Protein AF-A0A4Q5TKF6-F1 (afdb_monomer)

Secondary structure (DSSP, 8-state):
-PPPPHHHHHHHHTTPPP-EEEEEEEEETTEEEEEEE-GGGGT--PPTT--EEEEEETTEEEEE--S----

Nearest PDB structures (foldseek):
  6nq3-assembly1_C-3  TM=5.774E-01  e=4.026E+00  Homo sapiens

Mean predicted aligned error: 5.69 Å

pLDDT: mean 83.28, std 8.4, range [58.06, 96.0]

Solvent-accessible surface area (backbone atoms only — not comparable to full-atom values): 4735 Å² total; per-residue (Å²): 133,85,68,49,56,64,72,60,39,52,58,53,52,76,72,55,78,79,64,45,80,74,44,80,44,78,78,46,97,94,40,69,50,70,42,73,48,39,82,69,54,79,78,47,90,77,57,90,74,45,75,46,76,41,76,81,46,93,38,38,72,46,77,46,59,60,92,73,86,88,128

Radius of gyration: 13.28 Å; Cα contacts (8 Å, |Δi|>4): 78; chains: 1; bounding box: 27×35×27 Å

Foldseek 3Di:
DDFADLVVLVVVVVVDFDWDFPDWADPDVVDIDTDIDTPVLVVDPDDQPDWDWDCPDSRDIDTDGDPDDDD

Sequence (71 aa):
MSKTPTLLANYVEAQAHEATVGSNEVISPGLRRLVLRCPDFASATIEPCDVTAFRVSRNEFRHYTPALIEG

Structure (mmCIF, N/CA/C/O backbone):
data_AF-A0A4Q5TKF6-F1
#
_entry.id   AF-A0A4Q5TKF6-F1
#
loop_
_atom_site.group_PDB
_atom_site.id
_atom_site.type_symbol
_atom_site.label_atom_id
_atom_site.label_alt_id
_atom_site.label_comp_id
_atom_site.label_asym_id
_atom_site.label_entity_id
_atom_site.label_seq_id
_atom_site.pdbx_PDB_ins_code
_atom_site.Cartn_x
_atom_site.Cartn_y
_atom_site.Cartn_z
_atom_site.occupancy
_atom_site.B_iso_or_equiv
_atom_site.auth_seq_id
_atom_site.auth_comp_id
_atom_site.auth_asym_id
_atom_site.auth_atom_id
_atom_site.pdbx_PDB_model_num
ATOM 1 N N . MET A 1 1 ? -15.453 4.399 10.263 1.00 58.06 1 MET A N 1
ATOM 2 C CA . MET A 1 1 ? -15.184 3.225 9.403 1.00 58.06 1 MET A CA 1
ATOM 3 C C . MET A 1 1 ? -15.277 1.969 10.252 1.00 58.06 1 MET A C 1
ATOM 5 O O . MET A 1 1 ? -14.823 1.995 11.391 1.00 58.06 1 MET A O 1
ATOM 9 N N . SER A 1 2 ? -15.909 0.913 9.744 1.00 69.81 2 SER A N 1
ATOM 10 C CA . SER A 1 2 ? -15.984 -0.393 10.411 1.00 69.81 2 SER A CA 1
ATOM 11 C C . SER A 1 2 ? -14.615 -1.075 10.409 1.00 69.81 2 SER A C 1
ATOM 13 O O . SER A 1 2 ? -13.902 -1.015 9.411 1.00 69.81 2 SER A O 1
ATOM 15 N N . LYS A 1 3 ? -14.240 -1.722 11.516 1.00 79.00 3 LYS A N 1
ATOM 16 C CA . LYS A 1 3 ? -12.992 -2.494 11.602 1.00 79.00 3 LYS A CA 1
ATOM 17 C C . LYS A 1 3 ? -13.132 -3.801 10.825 1.00 79.00 3 LYS A C 1
ATOM 19 O O . LYS A 1 3 ? -14.151 -4.479 10.963 1.00 79.00 3 LYS A O 1
ATOM 24 N N . THR A 1 4 ? -12.103 -4.178 10.072 1.00 82.88 4 THR A N 1
ATOM 25 C CA . THR A 1 4 ? -12.060 -5.483 9.403 1.00 82.88 4 THR A CA 1
ATOM 26 C C . THR A 1 4 ? -11.886 -6.582 10.460 1.00 82.88 4 THR A C 1
ATOM 28 O O . THR A 1 4 ? -11.026 -6.447 11.337 1.00 82.88 4 THR A O 1
ATOM 31 N N . PRO A 1 5 ? -12.673 -7.673 10.427 1.00 90.25 5 PRO A N 1
ATOM 32 C CA . PRO A 1 5 ? -12.451 -8.828 11.293 1.00 90.25 5 PRO A CA 1
ATOM 33 C C . PRO A 1 5 ? -11.008 -9.337 11.200 1.00 90.25 5 PRO A C 1
ATOM 35 O O . PRO A 1 5 ? -10.454 -9.428 10.107 1.00 90.25 5 PRO A O 1
ATOM 38 N N . THR A 1 6 ? -10.401 -9.705 12.331 1.00 86.38 6 THR A N 1
ATOM 39 C CA . THR A 1 6 ? -8.967 -10.049 12.404 1.00 86.38 6 THR A CA 1
ATOM 40 C C . THR A 1 6 ? -8.563 -11.170 11.443 1.00 86.38 6 THR A C 1
ATOM 42 O O . THR A 1 6 ? -7.505 -11.088 10.833 1.00 86.38 6 THR A O 1
ATOM 45 N N . LEU A 1 7 ? -9.410 -12.191 11.263 1.00 89.00 7 LEU A N 1
ATOM 46 C CA . LEU A 1 7 ? -9.139 -13.281 10.317 1.00 89.00 7 LEU A CA 1
ATOM 47 C C . LEU A 1 7 ? -9.003 -12.769 8.878 1.00 89.00 7 LEU A C 1
ATOM 49 O O . LEU A 1 7 ? -8.064 -13.137 8.182 1.00 89.00 7 LEU A O 1
ATOM 53 N N . LEU A 1 8 ? -9.900 -11.873 8.461 1.00 85.75 8 LEU A N 1
ATOM 54 C CA . LEU A 1 8 ? -9.852 -11.257 7.136 1.00 85.75 8 LEU A CA 1
ATOM 55 C C . LEU A 1 8 ? -8.663 -10.299 7.010 1.00 85.75 8 LEU A C 1
ATOM 57 O O . LEU A 1 8 ? -7.996 -10.295 5.984 1.00 85.75 8 LEU A O 1
ATOM 61 N N . ALA A 1 9 ? -8.356 -9.532 8.060 1.00 85.81 9 ALA A N 1
ATOM 62 C CA . ALA A 1 9 ? -7.197 -8.642 8.071 1.00 85.81 9 ALA A CA 1
ATOM 63 C C . ALA A 1 9 ? -5.878 -9.411 7.882 1.00 85.81 9 ALA A C 1
ATOM 65 O O . ALA A 1 9 ? -5.039 -8.985 7.097 1.00 85.81 9 ALA A O 1
ATOM 66 N N . ASN A 1 10 ? -5.725 -10.553 8.557 1.00 86.31 10 ASN A N 1
ATOM 67 C CA . ASN A 1 10 ? -4.542 -11.406 8.432 1.00 86.31 10 ASN A CA 1
ATOM 68 C C . ASN A 1 10 ? -4.470 -12.096 7.060 1.00 86.31 10 ASN A C 1
ATOM 70 O O . ASN A 1 10 ? -3.389 -12.227 6.498 1.00 86.31 10 ASN A O 1
ATOM 74 N N . TYR A 1 11 ? -5.612 -12.527 6.512 1.00 86.94 11 TYR A N 1
ATOM 75 C CA . TYR A 1 11 ? -5.665 -13.112 5.169 1.00 86.94 11 TYR A CA 1
ATOM 76 C C . TYR A 1 11 ? -5.224 -12.111 4.093 1.00 86.94 11 TYR A C 1
ATOM 78 O O . TYR A 1 11 ? -4.429 -12.455 3.226 1.00 86.94 11 TYR A O 1
ATOM 86 N N . VAL A 1 12 ? -5.704 -10.865 4.178 1.00 84.56 12 VAL A N 1
ATOM 87 C CA . VAL A 1 12 ? -5.305 -9.784 3.263 1.00 84.56 12 VAL A CA 1
ATOM 88 C C . VAL A 1 12 ? -3.834 -9.410 3.458 1.00 84.56 12 VAL A C 1
ATOM 90 O O . VAL A 1 12 ? -3.126 -9.223 2.477 1.00 84.56 12 VAL A O 1
ATOM 93 N N . GLU A 1 13 ? -3.350 -9.342 4.703 1.00 82.75 13 GLU A N 1
ATOM 94 C CA . GLU A 1 13 ? -1.931 -9.085 4.996 1.00 82.75 13 GLU A CA 1
ATOM 95 C C . GLU A 1 13 ? -1.002 -10.131 4.375 1.00 82.75 13 GLU A C 1
ATOM 97 O O . GLU A 1 13 ? 0.040 -9.765 3.847 1.00 82.75 13 GLU A O 1
ATOM 102 N N . ALA A 1 14 ? -1.380 -11.410 4.382 1.00 84.69 14 ALA A N 1
ATOM 103 C CA . ALA A 1 14 ? -0.562 -12.472 3.794 1.00 84.69 14 ALA A CA 1
ATOM 104 C C . ALA A 1 14 ? -0.355 -12.328 2.271 1.00 84.69 14 ALA A C 1
ATOM 106 O O . ALA A 1 14 ? 0.527 -12.976 1.716 1.00 84.69 14 ALA A O 1
ATOM 107 N N . GLN A 1 15 ? -1.171 -11.508 1.604 1.00 83.31 15 GLN A N 1
ATOM 108 C CA . GLN A 1 15 ? -1.075 -11.191 0.174 1.00 83.31 15 GLN A CA 1
ATOM 109 C C . GLN A 1 15 ? -0.590 -9.757 -0.070 1.00 83.31 15 GLN A C 1
ATOM 111 O O . GLN A 1 15 ? -0.519 -9.317 -1.215 1.00 83.31 15 GLN A O 1
ATOM 116 N N . ALA A 1 16 ? -0.311 -9.002 0.994 1.00 84.00 16 ALA A N 1
ATOM 117 C CA . ALA A 1 16 ? 0.119 -7.623 0.884 1.00 84.00 16 ALA A CA 1
ATOM 118 C C . ALA A 1 16 ? 1.597 -7.549 0.494 1.00 84.00 16 ALA A C 1
ATOM 120 O O . ALA A 1 16 ? 2.423 -8.341 0.944 1.00 84.00 16 ALA A O 1
ATOM 121 N N . HIS A 1 17 ? 1.925 -6.535 -0.297 1.00 85.25 17 HIS A N 1
ATOM 122 C CA . HIS A 1 17 ? 3.300 -6.212 -0.640 1.00 85.25 17 HIS A CA 1
ATOM 123 C C . HIS A 1 17 ? 3.884 -5.255 0.398 1.00 85.25 17 HIS A C 1
ATOM 125 O O . HIS A 1 17 ? 3.272 -4.233 0.731 1.00 85.25 17 HIS A O 1
ATOM 131 N N . GLU A 1 18 ? 5.068 -5.571 0.920 1.00 85.81 18 GLU A N 1
ATOM 132 C CA . GLU A 1 18 ? 5.740 -4.701 1.880 1.00 85.81 18 GLU A CA 1
ATOM 133 C C . GLU A 1 18 ? 6.325 -3.480 1.157 1.00 85.81 18 GLU A C 1
ATOM 135 O O . GLU A 1 18 ? 7.152 -3.597 0.251 1.00 85.81 18 GLU A O 1
ATOM 140 N N . ALA A 1 19 ? 5.880 -2.288 1.554 1.00 86.50 19 ALA A N 1
ATOM 141 C CA . ALA A 1 19 ? 6.319 -1.027 0.975 1.00 86.50 19 ALA A CA 1
ATOM 142 C C . ALA A 1 19 ? 7.016 -0.159 2.024 1.00 86.50 19 ALA A C 1
ATOM 144 O O . ALA A 1 19 ? 6.582 -0.053 3.172 1.00 86.50 19 ALA A O 1
ATOM 145 N N . THR A 1 20 ? 8.073 0.529 1.605 1.00 90.12 20 THR A N 1
ATOM 146 C CA . THR A 1 20 ? 8.801 1.494 2.435 1.00 90.12 20 THR A CA 1
ATOM 147 C C . THR A 1 20 ? 8.415 2.921 2.061 1.00 90.12 20 THR A C 1
ATOM 149 O O . THR A 1 20 ? 8.180 3.233 0.891 1.00 90.12 20 THR A O 1
ATOM 152 N N . VAL A 1 21 ? 8.349 3.817 3.051 1.00 90.75 21 VAL A N 1
ATOM 153 C CA . VAL A 1 21 ? 8.113 5.246 2.800 1.00 90.75 21 VAL A CA 1
ATOM 154 C C . VAL A 1 21 ? 9.414 5.876 2.319 1.00 90.75 21 VAL A C 1
ATOM 156 O O . VAL A 1 21 ? 10.351 6.075 3.088 1.00 90.75 21 VAL A O 1
ATOM 159 N N . GLY A 1 22 ? 9.460 6.192 1.032 1.00 91.94 22 GLY A N 1
ATOM 160 C CA . GLY A 1 22 ? 10.592 6.829 0.383 1.00 91.94 22 GLY A CA 1
ATOM 161 C C . GLY A 1 22 ? 10.648 8.344 0.557 1.00 91.94 22 GLY A C 1
ATOM 162 O O . GLY A 1 22 ? 11.740 8.907 0.618 1.00 91.94 22 GLY A O 1
ATOM 163 N N . SER A 1 23 ? 9.490 9.002 0.634 1.00 93.50 23 SER A N 1
ATOM 164 C CA . SER A 1 23 ? 9.360 10.419 0.990 1.00 93.50 23 SER A CA 1
ATOM 165 C C . SER A 1 23 ? 7.996 10.700 1.633 1.00 93.50 23 SER A C 1
ATOM 167 O O . SER A 1 23 ? 7.037 9.950 1.439 1.00 93.50 23 SER A O 1
ATOM 169 N N . ASN A 1 24 ? 7.920 11.772 2.426 1.00 94.31 24 ASN A N 1
ATOM 170 C CA . ASN A 1 24 ? 6.703 12.230 3.099 1.00 94.31 24 ASN A CA 1
ATOM 171 C C . ASN A 1 24 ? 6.664 13.760 3.105 1.00 94.31 24 ASN A C 1
ATOM 173 O O . ASN A 1 24 ? 7.302 14.407 3.936 1.00 94.31 24 ASN A O 1
ATOM 177 N N . GLU A 1 25 ? 5.921 14.326 2.164 1.00 96.00 25 GLU A N 1
ATOM 178 C CA . GLU A 1 25 ? 5.799 15.763 1.948 1.00 96.00 25 GLU A CA 1
ATOM 179 C C . GLU A 1 25 ? 4.452 16.272 2.478 1.00 96.00 25 GLU A C 1
ATOM 181 O O . GLU A 1 25 ? 3.405 15.662 2.251 1.00 96.00 25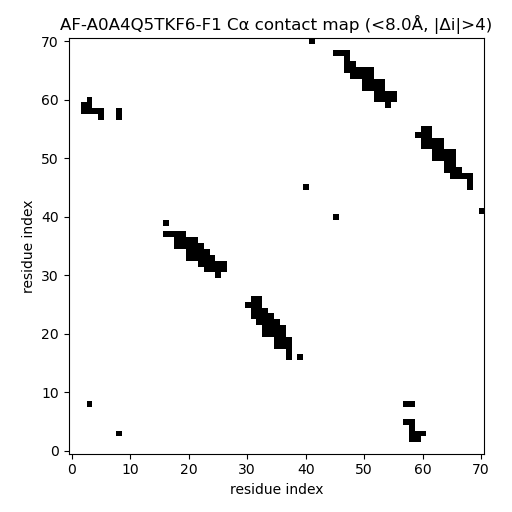 GLU A O 1
ATOM 186 N N . VAL A 1 26 ? 4.459 17.406 3.183 1.00 95.62 26 VAL A N 1
ATOM 187 C CA . VAL A 1 26 ? 3.228 18.095 3.597 1.00 95.62 26 VAL A CA 1
ATOM 188 C C . VAL A 1 26 ? 2.814 19.049 2.485 1.00 95.62 26 VAL A C 1
ATOM 190 O O . VAL A 1 26 ? 3.506 20.028 2.234 1.00 95.62 26 VAL A O 1
ATOM 193 N N . ILE A 1 27 ? 1.673 18.780 1.851 1.00 94.50 27 ILE A N 1
ATOM 194 C CA . ILE A 1 27 ? 1.141 19.615 0.765 1.00 94.50 27 ILE A CA 1
ATOM 195 C C . ILE A 1 27 ? 0.268 20.740 1.331 1.00 94.50 27 ILE A C 1
ATOM 197 O O . ILE A 1 27 ? 0.308 21.873 0.861 1.00 94.50 27 ILE A O 1
ATOM 201 N N . SER A 1 28 ? -0.526 20.434 2.360 1.00 93.75 28 SER A N 1
ATOM 202 C CA . SER A 1 28 ? -1.362 21.398 3.080 1.00 93.75 28 SER A CA 1
ATOM 203 C C . SER A 1 28 ? -1.729 20.853 4.470 1.00 93.75 28 SER A C 1
ATOM 205 O O . SER A 1 28 ? -1.452 19.684 4.769 1.00 93.75 28 SER A O 1
ATOM 207 N N . PRO A 1 29 ? -2.350 21.653 5.359 1.00 94.38 29 PRO A N 1
ATOM 208 C CA . PRO A 1 29 ? -2.853 21.149 6.633 1.00 94.38 29 PRO A CA 1
ATOM 209 C C . PRO A 1 29 ? -3.841 19.989 6.425 1.00 94.38 29 PRO A C 1
ATOM 211 O O . PRO A 1 29 ? -4.948 20.177 5.932 1.00 94.38 29 PRO A O 1
ATOM 214 N N . GLY A 1 30 ? -3.425 18.775 6.794 1.00 89.38 30 GLY A N 1
ATOM 215 C CA . GLY A 1 30 ? -4.222 17.550 6.649 1.00 89.38 30 GLY A CA 1
ATOM 216 C C . GLY A 1 30 ? -3.983 16.756 5.360 1.00 89.38 30 GLY A C 1
ATOM 217 O O . GLY A 1 30 ? -4.487 15.639 5.258 1.00 89.38 30 GLY A O 1
ATOM 218 N N . LEU A 1 31 ? -3.178 17.265 4.419 1.00 89.44 31 LEU A N 1
ATOM 219 C CA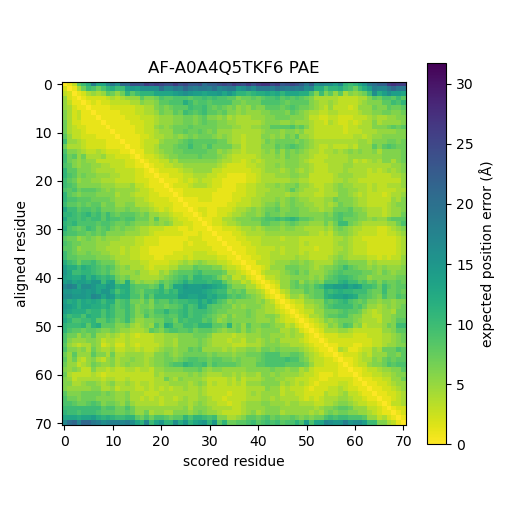 . LEU A 1 31 ? -2.817 16.558 3.189 1.00 89.44 31 LEU A CA 1
ATOM 220 C C . LEU A 1 31 ? -1.311 16.310 3.119 1.00 89.44 31 LEU A C 1
ATOM 222 O O . LEU A 1 31 ? -0.493 17.231 3.185 1.00 89.44 31 LEU A O 1
ATOM 226 N N . ARG A 1 32 ? -0.950 15.042 2.935 1.00 92.38 32 ARG A N 1
ATOM 227 C CA . ARG A 1 32 ? 0.432 14.604 2.749 1.00 92.38 32 ARG A CA 1
ATOM 228 C C . ARG A 1 32 ? 0.552 13.799 1.469 1.00 92.38 32 ARG A C 1
ATOM 230 O O . ARG A 1 32 ? -0.336 13.009 1.155 1.00 92.38 32 ARG A O 1
ATOM 237 N N . ARG A 1 33 ? 1.669 13.974 0.771 1.00 91.62 33 ARG A N 1
ATOM 238 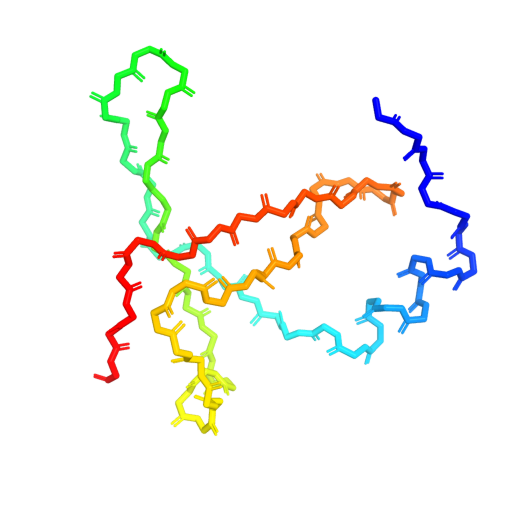C CA . ARG A 1 33 ? 2.094 13.100 -0.318 1.00 91.62 33 ARG A CA 1
ATOM 239 C C . ARG A 1 33 ? 3.129 12.128 0.230 1.00 91.62 33 ARG A C 1
ATOM 241 O O . ARG A 1 33 ? 4.137 12.545 0.793 1.00 91.62 33 ARG A O 1
ATOM 248 N N . LEU A 1 34 ? 2.865 10.838 0.060 1.00 91.44 34 LEU A N 1
ATOM 249 C CA . LEU A 1 34 ? 3.807 9.772 0.378 1.00 91.44 34 LEU A CA 1
ATOM 250 C C . LEU A 1 34 ? 4.300 9.161 -0.931 1.00 91.44 34 LEU A C 1
ATOM 252 O O . LEU A 1 34 ? 3.481 8.822 -1.783 1.00 91.44 34 LEU A O 1
ATOM 256 N N . VAL A 1 35 ? 5.614 9.000 -1.075 1.00 91.31 35 VAL A N 1
ATOM 257 C CA . VAL A 1 35 ? 6.187 8.138 -2.117 1.00 91.31 35 VAL A CA 1
ATOM 258 C C . VAL A 1 35 ? 6.485 6.800 -1.472 1.00 91.31 35 VAL A C 1
ATOM 260 O O . VAL A 1 35 ? 7.266 6.730 -0.523 1.00 91.31 35 VAL A O 1
ATOM 263 N N . LEU A 1 36 ? 5.843 5.749 -1.967 1.00 88.50 36 LEU A N 1
ATOM 264 C CA . LEU A 1 36 ? 6.017 4.390 -1.475 1.00 88.50 36 LEU A CA 1
ATOM 265 C C . LEU A 1 36 ? 6.873 3.606 -2.460 1.00 88.50 36 LEU A C 1
ATOM 267 O O . LEU A 1 36 ? 6.672 3.699 -3.667 1.00 88.50 36 LEU A O 1
ATOM 271 N N . ARG A 1 37 ? 7.831 2.842 -1.937 1.00 88.44 37 ARG A N 1
ATOM 272 C CA . ARG A 1 37 ? 8.715 1.989 -2.732 1.00 88.44 37 ARG A CA 1
ATOM 273 C C . ARG A 1 37 ? 8.503 0.542 -2.335 1.00 88.44 37 ARG A C 1
ATOM 275 O O . ARG A 1 37 ? 8.677 0.198 -1.165 1.00 88.44 37 ARG A O 1
ATOM 282 N N . CYS A 1 38 ? 8.163 -0.286 -3.309 1.00 85.88 38 CYS A N 1
ATOM 283 C CA . CYS A 1 38 ? 8.048 -1.726 -3.159 1.00 85.88 38 CYS A CA 1
ATOM 284 C C . CYS A 1 38 ? 8.704 -2.386 -4.381 1.00 85.88 38 CYS A C 1
ATOM 286 O O . CYS A 1 38 ? 8.346 -2.019 -5.501 1.00 85.88 38 CYS A O 1
ATOM 288 N N . PRO A 1 39 ?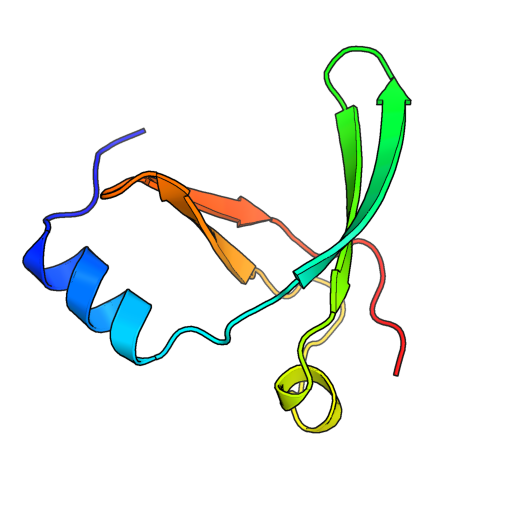 9.648 -3.326 -4.204 1.00 81.06 39 PRO A N 1
ATOM 289 C CA . PRO A 1 39 ? 10.248 -4.052 -5.325 1.00 81.06 39 PRO A CA 1
ATOM 290 C C . PRO A 1 39 ? 9.211 -4.760 -6.206 1.00 81.06 39 PRO A C 1
ATOM 292 O O . PRO A 1 39 ? 9.364 -4.793 -7.424 1.00 81.06 39 PRO A O 1
ATOM 295 N N . ASP A 1 40 ? 8.123 -5.248 -5.606 1.00 77.81 40 ASP A N 1
ATOM 296 C CA . ASP A 1 40 ? 7.058 -5.961 -6.316 1.00 77.81 40 ASP A CA 1
ATOM 297 C C . ASP A 1 40 ? 6.212 -5.042 -7.212 1.00 77.81 40 ASP A C 1
ATOM 299 O O . ASP A 1 40 ? 5.505 -5.524 -8.093 1.00 77.81 40 ASP A O 1
ATOM 303 N N . PHE A 1 41 ? 6.298 -3.714 -7.049 1.00 73.25 41 PHE A N 1
ATOM 304 C CA . PHE A 1 41 ? 5.626 -2.782 -7.960 1.00 73.25 41 PHE A CA 1
ATOM 305 C C . PHE A 1 41 ? 6.262 -2.745 -9.349 1.00 73.25 41 PHE A C 1
ATOM 307 O O . PHE A 1 41 ? 5.571 -2.409 -10.304 1.00 73.25 41 PHE A O 1
ATOM 314 N N . ALA A 1 42 ? 7.532 -3.139 -9.495 1.00 68.06 42 ALA A N 1
ATOM 315 C CA . ALA A 1 42 ? 8.203 -3.155 -10.796 1.00 68.06 42 ALA A CA 1
ATOM 316 C C . ALA A 1 42 ? 7.564 -4.147 -11.787 1.00 68.06 42 ALA A C 1
ATOM 318 O O . ALA A 1 42 ? 7.670 -3.971 -12.999 1.00 68.06 42 ALA A O 1
ATOM 319 N N . SER A 1 43 ? 6.908 -5.194 -11.280 1.00 68.81 43 SER A N 1
ATOM 320 C CA . SER A 1 43 ? 6.160 -6.173 -12.076 1.00 68.81 43 SER A CA 1
ATOM 321 C C . SER A 1 43 ? 4.642 -6.033 -11.938 1.00 68.81 43 SER A C 1
ATOM 323 O O . SER A 1 43 ? 3.905 -6.721 -12.647 1.00 68.81 43 SER A O 1
ATOM 325 N N . ALA A 1 44 ? 4.159 -5.160 -11.049 1.00 66.94 44 ALA A N 1
ATOM 326 C CA . ALA A 1 44 ? 2.737 -4.957 -10.833 1.00 66.94 44 ALA A CA 1
ATOM 327 C C . ALA A 1 44 ? 2.136 -4.088 -11.943 1.00 66.94 44 ALA A C 1
ATOM 329 O O . ALA A 1 44 ? 2.622 -3.002 -12.253 1.00 66.94 44 ALA A O 1
ATOM 330 N N . THR A 1 45 ? 1.027 -4.546 -12.519 1.00 68.00 45 THR A N 1
ATOM 331 C CA . THR A 1 45 ? 0.209 -3.737 -13.426 1.00 68.00 45 THR A CA 1
ATOM 332 C C . THR A 1 45 ? -0.705 -2.856 -12.582 1.00 68.00 45 THR A C 1
ATOM 334 O O . THR A 1 45 ? -1.854 -3.206 -12.345 1.00 68.00 45 THR A O 1
ATOM 337 N N . ILE A 1 46 ? -0.159 -1.766 -12.039 1.00 73.62 46 ILE A N 1
ATOM 338 C CA . ILE A 1 46 ? -0.968 -0.723 -11.401 1.00 73.62 46 ILE A CA 1
ATOM 339 C C . ILE A 1 46 ? -1.255 0.324 -12.476 1.00 73.62 46 ILE A C 1
ATOM 341 O O . ILE A 1 46 ? -0.332 0.913 -13.044 1.00 73.62 46 ILE A O 1
ATOM 345 N N . GLU A 1 47 ? -2.526 0.546 -12.772 1.00 73.31 47 GLU A N 1
ATOM 346 C CA . GLU A 1 47 ? -2.979 1.565 -13.710 1.00 73.31 47 GLU A CA 1
ATOM 347 C C . GLU A 1 47 ? -3.351 2.864 -12.976 1.00 73.31 47 GLU A C 1
ATOM 349 O O . GLU A 1 47 ? -3.697 2.860 -11.786 1.00 73.31 47 GLU A O 1
ATOM 354 N N . PRO A 1 48 ? -3.303 4.022 -13.661 1.00 68.50 48 PRO A N 1
ATOM 355 C CA . PRO A 1 48 ? -3.914 5.231 -13.135 1.00 68.50 48 PRO A CA 1
ATOM 356 C C . PRO A 1 48 ? -5.367 4.960 -12.727 1.00 68.50 48 PRO A C 1
ATOM 358 O O . PRO A 1 48 ? -6.124 4.359 -13.482 1.00 68.50 48 PRO A O 1
ATOM 361 N N . CYS A 1 49 ? -5.752 5.452 -11.548 1.00 69.69 49 CYS A N 1
ATOM 362 C CA . CYS A 1 49 ? -7.063 5.242 -10.920 1.00 69.69 49 CYS A CA 1
ATOM 363 C C . CYS A 1 49 ? -7.286 3.898 -10.207 1.00 69.69 49 CYS A C 1
ATOM 365 O O . CYS A 1 49 ? -8.329 3.760 -9.559 1.00 69.69 49 CYS A O 1
ATOM 367 N N . ASP A 1 50 ? -6.319 2.978 -10.202 1.00 75.44 50 ASP A N 1
ATOM 368 C CA . ASP A 1 50 ? -6.408 1.795 -9.346 1.00 75.44 50 ASP A CA 1
ATOM 369 C C . ASP A 1 50 ? -6.488 2.172 -7.864 1.00 75.44 50 ASP A C 1
ATOM 371 O O . ASP A 1 50 ? -5.917 3.161 -7.393 1.00 75.44 50 ASP A O 1
ATOM 375 N N . VAL A 1 51 ? -7.238 1.375 -7.105 1.00 75.25 51 VAL A N 1
ATOM 376 C CA . VAL A 1 51 ? -7.427 1.589 -5.672 1.00 75.25 51 VAL A CA 1
ATOM 377 C C . VAL A 1 51 ? -6.543 0.619 -4.906 1.00 75.25 51 VAL A C 1
ATOM 379 O O . VAL A 1 51 ? -6.775 -0.588 -4.912 1.00 75.25 51 VAL A O 1
ATOM 382 N N . THR A 1 52 ? -5.568 1.152 -4.174 1.00 80.00 52 THR A N 1
ATOM 383 C CA . THR A 1 52 ? -4.718 0.355 -3.286 1.00 80.00 52 THR A CA 1
ATOM 384 C C . THR A 1 52 ? -5.218 0.469 -1.848 1.00 80.00 52 THR A C 1
ATOM 386 O O . THR A 1 52 ? -5.487 1.564 -1.342 1.00 80.00 52 THR A O 1
ATOM 389 N N . ALA A 1 53 ? -5.354 -0.671 -1.169 1.00 85.50 53 ALA A N 1
ATOM 390 C CA . ALA A 1 53 ? -5.690 -0.721 0.248 1.00 85.50 53 ALA A CA 1
ATOM 391 C C . ALA A 1 53 ? -4.415 -0.731 1.103 1.00 85.50 53 ALA A C 1
ATOM 393 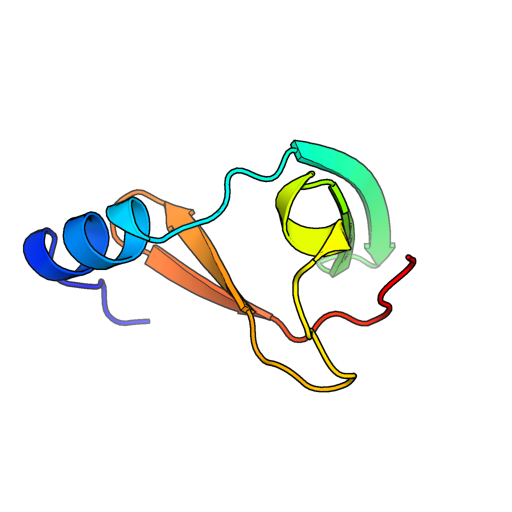O O . ALA A 1 53 ? -3.564 -1.604 0.966 1.00 85.50 53 ALA A O 1
ATOM 394 N N . PHE A 1 54 ? -4.314 0.210 2.037 1.00 85.00 54 PHE A N 1
ATOM 395 C CA . PHE A 1 54 ? -3.212 0.322 2.986 1.00 85.00 54 PHE A CA 1
ATOM 396 C C . PHE A 1 54 ? -3.688 -0.034 4.380 1.00 85.00 54 PHE A C 1
ATOM 398 O O . PHE A 1 54 ? -4.621 0.583 4.899 1.00 85.00 54 PHE A O 1
ATOM 405 N N . ARG A 1 55 ? -3.020 -0.987 5.027 1.00 85.06 55 ARG A N 1
ATOM 406 C CA . ARG A 1 55 ? -3.246 -1.257 6.445 1.00 85.06 55 ARG A CA 1
ATOM 407 C C . ARG A 1 55 ? -2.573 -0.167 7.275 1.00 85.06 55 ARG A C 1
ATOM 409 O O . ARG A 1 55 ? -1.353 -0.103 7.348 1.00 85.06 55 ARG A O 1
ATOM 416 N N . VAL A 1 56 ? -3.368 0.693 7.904 1.00 85.12 56 VAL A N 1
ATOM 417 C CA . VAL A 1 56 ? -2.870 1.813 8.730 1.00 85.12 56 VAL A CA 1
ATOM 418 C C . VAL A 1 56 ? -2.876 1.492 10.223 1.00 85.12 56 VAL A C 1
ATOM 420 O O . VAL A 1 56 ? -2.225 2.167 11.015 1.00 85.12 56 VAL A O 1
ATOM 423 N N . SER A 1 57 ? -3.616 0.458 10.625 1.00 84.56 57 SER A N 1
ATOM 424 C CA . SER A 1 57 ? -3.559 -0.129 11.962 1.00 84.56 57 SER A CA 1
ATOM 425 C C . SER A 1 57 ? -3.994 -1.593 11.906 1.00 84.56 57 SER A C 1
ATOM 427 O O . SER A 1 57 ? -4.454 -2.073 10.868 1.00 84.56 57 SER A O 1
ATOM 429 N N . ARG A 1 58 ? -3.880 -2.322 13.025 1.00 83.38 58 ARG A N 1
ATOM 430 C CA . ARG A 1 58 ? -4.120 -3.776 13.083 1.00 83.38 58 ARG A CA 1
ATOM 431 C C . ARG A 1 58 ? -5.388 -4.214 12.342 1.00 83.38 58 ARG A C 1
ATOM 433 O O . ARG A 1 58 ? -5.332 -5.164 11.586 1.00 83.38 58 ARG A O 1
ATOM 440 N N . ASN A 1 59 ? -6.512 -3.524 12.477 1.00 85.56 59 ASN A N 1
ATOM 441 C CA . ASN A 1 59 ? -7.753 -3.928 11.800 1.00 85.56 59 ASN A CA 1
ATOM 442 C C . ASN A 1 59 ? -8.348 -2.793 10.952 1.00 85.56 59 ASN A C 1
ATOM 444 O O . ASN A 1 59 ? -9.561 -2.748 10.740 1.00 85.56 59 ASN A O 1
ATOM 448 N N . GLU A 1 60 ? -7.515 -1.850 10.513 1.00 84.56 60 GLU A N 1
ATOM 449 C CA . GLU A 1 60 ? -7.951 -0.684 9.749 1.00 84.56 60 GLU A CA 1
ATOM 450 C C . GLU A 1 60 ? -7.195 -0.601 8.433 1.00 84.56 60 GLU A C 1
ATOM 452 O O . GLU A 1 60 ? -5.969 -0.472 8.403 1.00 84.56 60 GLU A O 1
ATOM 457 N N . PHE A 1 61 ? -7.970 -0.627 7.355 1.00 87.00 61 PHE A N 1
ATOM 458 C CA . PHE A 1 61 ? -7.490 -0.423 6.003 1.00 87.00 61 PHE A CA 1
ATOM 459 C C . PHE A 1 61 ? -8.047 0.891 5.473 1.00 87.00 61 PHE A C 1
ATOM 461 O O . PHE A 1 61 ? -9.201 1.243 5.734 1.00 87.00 61 PHE A O 1
ATOM 468 N N . ARG A 1 62 ? -7.223 1.617 4.726 1.00 86.94 62 ARG A N 1
ATOM 469 C CA . ARG A 1 62 ? -7.615 2.828 4.015 1.00 86.94 62 ARG A CA 1
ATOM 470 C C . ARG A 1 62 ? -7.330 2.659 2.542 1.00 86.94 62 ARG A C 1
ATOM 472 O O . ARG A 1 62 ? -6.271 2.174 2.167 1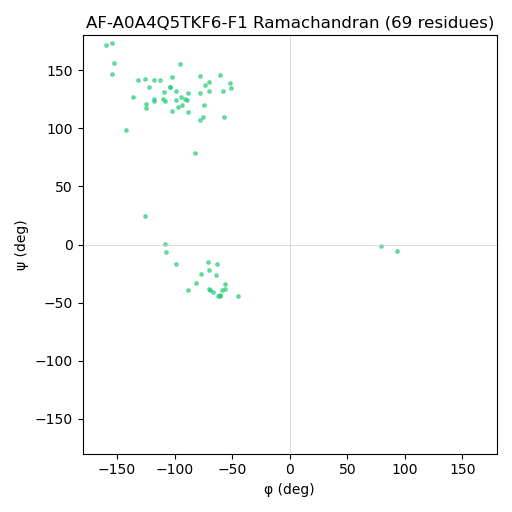.00 86.94 62 ARG A O 1
ATOM 479 N N . HIS A 1 63 ? -8.290 3.068 1.735 1.00 88.06 63 HIS A N 1
ATOM 480 C CA . HIS A 1 63 ? -8.186 3.010 0.292 1.00 88.06 63 HIS A CA 1
ATOM 481 C C . HIS A 1 63 ? -7.692 4.359 -0.204 1.00 88.06 63 HIS A C 1
ATOM 483 O O . HIS A 1 63 ? -8.26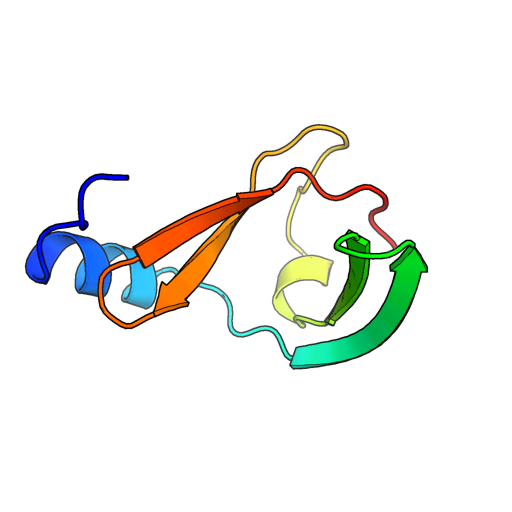5 5.395 0.144 1.00 88.06 63 HIS A O 1
ATOM 489 N N . TYR A 1 64 ? -6.629 4.333 -0.993 1.00 86.12 64 TYR A N 1
ATOM 490 C CA . TYR A 1 64 ? -6.105 5.509 -1.662 1.00 86.12 64 TYR A CA 1
ATOM 491 C C . TYR A 1 64 ? -5.873 5.174 -3.129 1.00 86.12 64 TYR A C 1
ATOM 493 O O . TYR A 1 64 ? -5.428 4.077 -3.464 1.00 86.12 64 TYR A O 1
ATOM 501 N N . THR A 1 65 ? -6.173 6.137 -3.990 1.00 85.81 65 THR A N 1
ATOM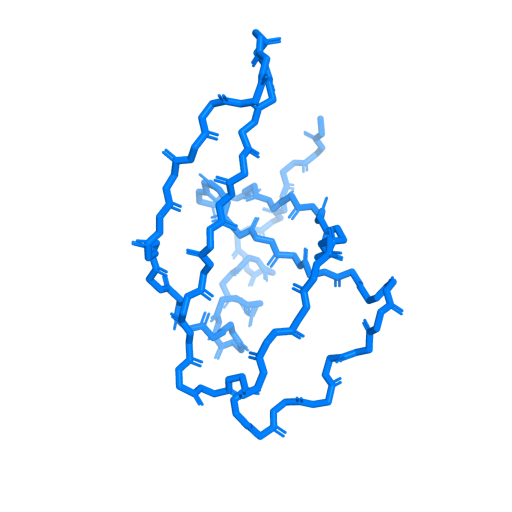 502 C CA . THR A 1 65 ? -5.788 6.093 -5.397 1.00 85.81 65 THR A CA 1
ATOM 503 C C . THR A 1 65 ? -4.406 6.730 -5.527 1.00 85.81 65 THR A C 1
ATOM 505 O O . THR A 1 65 ? -4.239 7.875 -5.085 1.00 85.81 65 THR A O 1
ATOM 508 N N . PRO A 1 66 ? -3.403 6.033 -6.088 1.00 85.00 66 PRO A N 1
ATOM 509 C CA . PRO A 1 66 ? -2.109 6.632 -6.376 1.00 85.00 66 PRO A CA 1
ATOM 510 C C . PRO A 1 66 ? -2.272 7.840 -7.302 1.00 85.00 66 PRO A C 1
ATOM 512 O O . PRO A 1 66 ? -2.959 7.775 -8.318 1.00 85.00 66 PRO A O 1
ATOM 515 N N . ALA A 1 67 ? -1.638 8.959 -6.951 1.00 83.25 67 ALA A N 1
ATOM 516 C CA . ALA A 1 67 ? -1.648 10.152 -7.799 1.00 83.25 67 ALA A CA 1
ATOM 517 C C . ALA A 1 67 ? -0.693 10.027 -9.000 1.00 83.25 67 ALA A C 1
ATOM 519 O O . ALA A 1 67 ? -0.879 10.706 -10.005 1.00 83.25 67 ALA A O 1
ATOM 520 N N . LEU A 1 68 ? 0.346 9.199 -8.865 1.00 80.94 68 LEU A N 1
ATOM 521 C CA . LEU A 1 68 ? 1.378 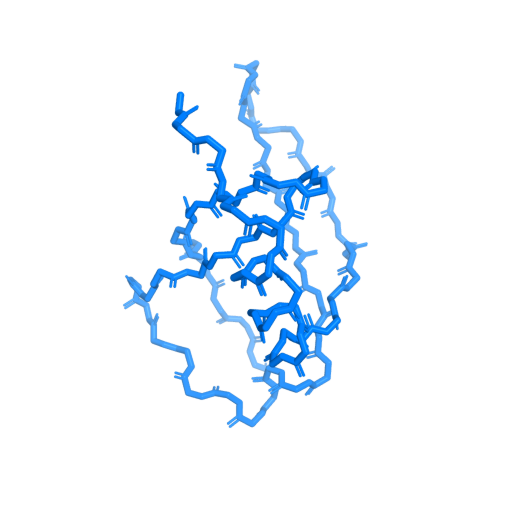8.947 -9.863 1.00 80.94 68 LEU A CA 1
ATOM 522 C C . LEU A 1 68 ? 1.968 7.553 -9.627 1.00 80.94 68 LEU A C 1
ATOM 524 O O . LEU A 1 68 ? 2.072 7.118 -8.479 1.00 80.94 68 LEU A O 1
ATOM 528 N N . ILE A 1 69 ? 2.365 6.892 -10.711 1.00 76.56 69 ILE A N 1
ATOM 529 C CA . ILE A 1 69 ? 3.085 5.619 -10.709 1.00 76.56 69 ILE A CA 1
ATOM 530 C C . ILE A 1 69 ? 4.354 5.853 -11.530 1.00 76.56 69 ILE A C 1
ATOM 532 O O . ILE A 1 69 ? 4.268 6.217 -12.702 1.00 76.56 69 ILE A O 1
ATOM 536 N N . GLU A 1 70 ? 5.515 5.719 -10.893 1.00 71.94 70 GLU A N 1
ATOM 537 C CA . GLU A 1 70 ? 6.828 5.839 -11.535 1.00 71.94 70 GLU A CA 1
ATOM 538 C C . GLU A 1 70 ? 7.446 4.438 -11.608 1.00 71.94 70 GLU A C 1
ATOM 540 O O . GLU A 1 70 ? 7.537 3.762 -10.580 1.00 71.94 70 GLU A O 1
ATOM 545 N N . GLY A 1 71 ? 7.794 4.002 -12.822 1.00 62.19 71 GLY A N 1
ATOM 546 C CA . GLY A 1 71 ? 8.446 2.717 -13.104 1.00 62.19 71 GLY A CA 1
ATOM 547 C C . GLY A 1 71 ? 9.961 2.826 -13.173 1.00 62.19 71 GLY A C 1
ATOM 548 O O . GLY A 1 71 ? 10.455 3.915 -13.545 1.00 62.19 71 GLY A O 1
#